Protein AF-A0A2R6C7D4-F1 (afdb_monomer_lite)

Radius of gyration: 16.83 Å; chains: 1; bounding box: 36×34×50 Å

pLDDT: mean 90.85, std 7.21, range [48.66, 97.69]

Structure (mmCIF, N/CA/C/O backbone):
data_AF-A0A2R6C7D4-F1
#
_entry.id   AF-A0A2R6C7D4-F1
#
loop_
_atom_site.group_PDB
_atom_site.id
_atom_site.type_symbol
_atom_site.label_atom_id
_atom_site.label_alt_id
_atom_site.label_comp_id
_atom_site.label_asym_id
_atom_site.label_entity_id
_atom_site.label_seq_id
_atom_site.pdbx_PDB_ins_code
_atom_site.Cartn_x
_atom_site.Cartn_y
_atom_site.Cartn_z
_atom_site.occupancy
_atom_site.B_iso_or_equiv
_atom_site.auth_seq_id
_atom_site.auth_comp_id
_atom_site.auth_asym_id
_atom_site.auth_atom_id
_atom_site.pdbx_PDB_model_num
ATOM 1 N N . MET A 1 1 ? -1.354 -3.104 -0.555 1.00 93.25 1 MET A N 1
ATOM 2 C CA . MET A 1 1 ? 0.006 -2.559 -0.392 1.00 93.25 1 MET A CA 1
ATOM 3 C C . MET A 1 1 ? 1.004 -3.642 -0.750 1.00 93.25 1 MET A C 1
ATOM 5 O O . MET A 1 1 ? 0.750 -4.811 -0.453 1.00 93.25 1 MET A O 1
ATOM 9 N N . PHE A 1 2 ? 2.091 -3.265 -1.409 1.00 94.62 2 PHE A N 1
ATOM 10 C CA . PHE A 1 2 ? 3.101 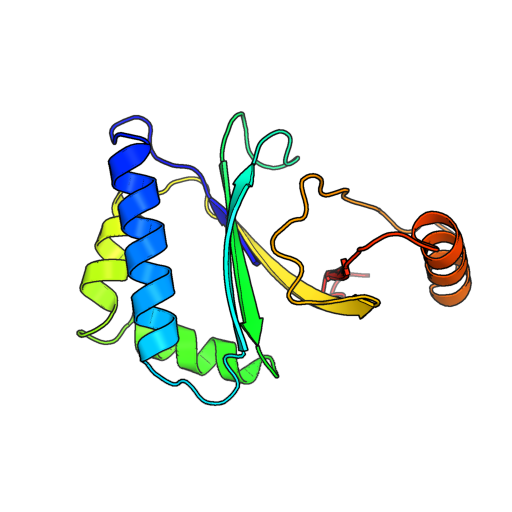-4.178 -1.913 1.00 94.62 2 PHE A CA 1
ATOM 11 C C . PHE A 1 2 ? 4.494 -3.633 -1.596 1.00 94.62 2 PHE A C 1
ATOM 13 O O . PHE A 1 2 ? 4.803 -2.493 -1.914 1.00 94.62 2 PHE A O 1
ATOM 20 N N . TRP A 1 3 ? 5.312 -4.442 -0.938 1.00 95.62 3 TRP A N 1
ATOM 21 C CA . TRP A 1 3 ? 6.702 -4.137 -0.645 1.00 95.62 3 TRP A CA 1
ATOM 22 C C . TRP A 1 3 ? 7.609 -4.790 -1.654 1.00 95.62 3 TRP A C 1
ATOM 24 O O . TRP A 1 3 ? 7.374 -5.936 -2.039 1.00 95.62 3 TRP A O 1
ATOM 34 N N . HIS A 1 4 ? 8.697 -4.117 -1.984 1.00 96.31 4 HIS A N 1
ATOM 35 C CA . HIS A 1 4 ? 9.718 -4.666 -2.858 1.00 96.31 4 HIS A CA 1
ATOM 36 C C . HIS A 1 4 ? 11.065 -3.991 -2.637 1.00 96.31 4 HIS A C 1
ATOM 38 O O . HIS A 1 4 ? 11.183 -3.005 -1.909 1.00 96.31 4 HIS A O 1
ATOM 44 N N . GLN A 1 5 ? 12.099 -4.566 -3.237 1.00 96.56 5 GLN A N 1
ATOM 45 C CA . GLN A 1 5 ? 13.432 -3.987 -3.267 1.00 96.56 5 GLN A CA 1
ATOM 46 C C . GLN A 1 5 ? 13.890 -3.859 -4.709 1.00 96.56 5 GLN A C 1
ATOM 48 O O . GLN A 1 5 ? 13.568 -4.697 -5.546 1.00 96.56 5 GLN A O 1
ATOM 53 N N . ARG A 1 6 ? 14.670 -2.820 -4.985 1.00 96.62 6 ARG A N 1
ATOM 54 C CA . ARG A 1 6 ? 15.412 -2.705 -6.236 1.00 96.62 6 ARG A CA 1
ATOM 55 C C . ARG A 1 6 ? 16.544 -3.737 -6.238 1.00 96.62 6 ARG A C 1
ATOM 57 O O . ARG A 1 6 ? 17.212 -3.909 -5.224 1.00 96.62 6 ARG A O 1
ATOM 64 N N . ASP A 1 7 ? 16.778 -4.380 -7.371 1.00 95.88 7 ASP A N 1
ATOM 65 C CA . ASP A 1 7 ? 17.994 -5.154 -7.614 1.00 95.88 7 ASP A CA 1
ATOM 66 C C . ASP A 1 7 ? 19.200 -4.208 -7.752 1.00 95.88 7 ASP A C 1
ATOM 68 O O . ASP A 1 7 ? 19.175 -3.244 -8.526 1.00 95.88 7 ASP A O 1
ATOM 72 N N . ASP A 1 8 ? 20.273 -4.491 -7.010 1.00 94.81 8 ASP A N 1
ATOM 73 C CA . ASP A 1 8 ? 21.478 -3.665 -6.974 1.00 94.81 8 ASP A CA 1
ATOM 74 C C . ASP A 1 8 ? 22.196 -3.516 -8.323 1.00 94.81 8 ASP A C 1
ATOM 76 O O . ASP A 1 8 ? 22.983 -2.582 -8.490 1.00 94.81 8 ASP A O 1
ATOM 80 N N . ALA A 1 9 ? 21.870 -4.352 -9.312 1.00 96.62 9 ALA A N 1
ATOM 81 C CA . ALA A 1 9 ? 22.342 -4.216 -10.687 1.00 96.62 9 ALA A CA 1
ATOM 82 C C . ALA A 1 9 ? 21.798 -2.976 -11.434 1.00 96.62 9 ALA A C 1
ATOM 84 O O . ALA A 1 9 ? 22.379 -2.574 -12.444 1.00 96.62 9 ALA A O 1
ATOM 85 N N . TYR A 1 10 ? 20.703 -2.362 -10.972 1.00 96.88 10 TYR A N 1
ATOM 86 C CA . TYR A 1 10 ? 20.063 -1.204 -11.620 1.00 96.88 10 TYR A CA 1
ATOM 87 C C . TYR A 1 10 ? 20.207 0.058 -10.774 1.00 96.88 10 TYR A C 1
ATOM 89 O O . TYR A 1 10 ? 20.276 -0.032 -9.561 1.00 96.88 10 TYR A O 1
ATOM 97 N N . SER A 1 11 ? 20.213 1.264 -11.346 1.00 97.00 11 SER A N 1
ATOM 98 C CA . SER A 1 11 ? 20.292 2.484 -10.524 1.00 97.00 11 SER A CA 1
ATOM 99 C C . SER A 1 11 ? 18.979 2.773 -9.780 1.00 97.00 11 SER A C 1
ATOM 101 O O . SER A 1 11 ? 17.894 2.442 -10.260 1.00 97.00 11 SER A O 1
ATOM 103 N N . ALA A 1 12 ? 19.065 3.433 -8.616 1.00 96.56 12 ALA A N 1
ATOM 104 C CA . ALA A 1 12 ? 17.883 3.903 -7.881 1.00 96.56 12 ALA A CA 1
ATOM 105 C C . ALA A 1 12 ? 17.008 4.819 -8.746 1.00 96.56 12 ALA A C 1
ATOM 107 O O . ALA A 1 12 ? 15.807 4.604 -8.838 1.00 96.56 12 ALA A O 1
ATOM 108 N N . GLN A 1 13 ? 17.634 5.756 -9.462 1.00 97.25 13 GLN A N 1
ATOM 109 C CA . GLN A 1 13 ? 16.942 6.673 -10.362 1.00 97.25 13 GLN A CA 1
ATOM 110 C C . GLN A 1 13 ? 16.117 5.937 -11.428 1.00 97.25 13 GLN A C 1
ATOM 112 O O . GLN A 1 13 ? 14.936 6.228 -11.588 1.00 97.25 13 GLN A O 1
ATOM 117 N N . LEU A 1 14 ? 16.708 4.959 -12.127 1.00 97.06 14 LEU A N 1
ATOM 118 C CA . LEU A 1 14 ? 16.003 4.209 -13.171 1.00 97.06 14 LEU A CA 1
ATOM 119 C C . LEU A 1 14 ? 14.801 3.446 -12.597 1.00 97.06 14 LEU A C 1
ATOM 121 O O . LEU A 1 14 ? 13.744 3.365 -13.223 1.00 97.06 14 LEU A O 1
ATOM 125 N N . TYR A 1 15 ? 14.966 2.890 -11.398 1.00 97.50 15 TYR A N 1
ATOM 126 C CA . TYR A 1 15 ? 13.904 2.170 -10.715 1.00 97.50 15 TYR A CA 1
ATOM 127 C C . TYR A 1 15 ? 12.751 3.093 -10.305 1.00 97.50 15 TYR A C 1
ATOM 129 O O . TYR A 1 15 ? 11.594 2.812 -10.611 1.00 97.50 15 TYR A O 1
ATOM 137 N N . GLU A 1 16 ? 13.073 4.218 -9.666 1.00 97.69 16 GLU A N 1
ATOM 138 C CA . GLU A 1 16 ? 12.114 5.217 -9.188 1.00 97.69 16 GLU A CA 1
ATOM 139 C C . GLU A 1 16 ? 11.347 5.876 -10.352 1.00 97.69 16 GLU A C 1
ATOM 141 O O . GLU A 1 16 ? 10.125 6.022 -10.282 1.00 97.69 16 GLU A O 1
ATOM 146 N N . GLU A 1 17 ? 12.016 6.186 -11.468 1.00 97.06 17 GLU A N 1
ATOM 147 C CA . GLU A 1 17 ? 11.372 6.668 -12.702 1.00 97.06 17 GLU A CA 1
ATOM 148 C C . GLU A 1 17 ? 10.413 5.621 -13.296 1.00 97.06 17 GLU A C 1
ATOM 150 O O . GLU A 1 17 ? 9.315 5.955 -13.762 1.00 97.06 17 GLU A O 1
ATOM 155 N N . GLY A 1 18 ? 10.800 4.343 -13.243 1.00 95.94 18 GLY A N 1
ATOM 156 C CA . GLY A 1 18 ? 9.960 3.217 -13.642 1.00 95.94 18 GLY A CA 1
ATOM 157 C C . GLY A 1 18 ? 8.697 3.096 -12.785 1.00 95.94 18 GLY A C 1
ATOM 158 O O . GLY A 1 18 ? 7.595 2.990 -13.331 1.00 95.94 18 GLY A O 1
ATOM 159 N N . LEU A 1 19 ? 8.832 3.181 -11.456 1.00 96.69 19 LEU A N 1
ATOM 160 C CA . LEU A 1 19 ? 7.699 3.185 -10.524 1.00 96.69 19 LEU A CA 1
ATOM 161 C C . LEU A 1 19 ? 6.765 4.368 -10.796 1.00 96.69 19 LEU A C 1
ATOM 163 O O . LEU A 1 19 ? 5.564 4.174 -10.985 1.00 96.69 19 LEU A O 1
ATOM 167 N N . ALA A 1 20 ? 7.305 5.585 -10.895 1.00 96.00 20 ALA A N 1
ATOM 168 C CA . ALA A 1 20 ? 6.513 6.780 -11.182 1.00 96.00 20 ALA A CA 1
ATOM 169 C C . ALA A 1 20 ? 5.734 6.646 -12.503 1.00 96.00 20 ALA A C 1
ATOM 171 O O . ALA A 1 20 ? 4.543 6.974 -12.571 1.00 96.00 20 ALA A O 1
ATOM 172 N N . SER A 1 21 ? 6.378 6.100 -13.538 1.00 95.00 21 SER A N 1
ATOM 173 C CA . SER A 1 21 ? 5.755 5.838 -14.839 1.00 95.00 21 SER A CA 1
ATOM 174 C C . SER A 1 21 ? 4.634 4.801 -14.745 1.00 95.00 21 SER A C 1
ATOM 176 O O . SER A 1 21 ? 3.555 5.007 -15.306 1.00 95.00 21 SER A O 1
ATOM 178 N N . PHE A 1 22 ? 4.853 3.707 -14.008 1.00 93.81 22 PHE A N 1
ATOM 179 C CA . PHE A 1 22 ? 3.841 2.675 -13.781 1.00 93.81 22 PHE A CA 1
ATOM 180 C C . PHE A 1 22 ? 2.617 3.232 -13.042 1.00 93.81 22 PHE A C 1
ATOM 182 O O . PHE A 1 22 ? 1.495 3.089 -13.528 1.00 93.81 22 PHE A O 1
ATOM 189 N N . HIS A 1 23 ? 2.823 3.934 -11.924 1.00 94.75 23 HIS A N 1
ATOM 190 C CA . HIS A 1 23 ? 1.749 4.543 -11.132 1.00 94.75 23 HIS A CA 1
ATOM 191 C C . HIS A 1 23 ? 0.950 5.581 -11.938 1.00 94.75 23 HIS A C 1
ATOM 193 O O . HIS A 1 23 ? -0.285 5.575 -11.919 1.00 94.75 23 HIS A O 1
ATOM 199 N N . THR A 1 24 ? 1.638 6.424 -12.715 1.00 94.75 24 THR A N 1
ATOM 200 C CA . THR A 1 24 ? 1.000 7.404 -13.611 1.00 94.75 24 THR A CA 1
ATOM 201 C C . THR A 1 24 ? 0.139 6.709 -14.663 1.00 94.75 24 THR A C 1
ATOM 203 O O . THR A 1 24 ? -1.012 7.092 -14.887 1.00 94.75 24 THR A O 1
ATOM 206 N N . ARG A 1 25 ? 0.667 5.654 -15.297 1.00 92.44 25 ARG A N 1
ATOM 207 C CA . ARG A 1 25 ? -0.064 4.920 -16.333 1.00 92.44 25 ARG A CA 1
ATOM 208 C C . ARG A 1 25 ? -1.264 4.168 -15.771 1.00 92.44 25 ARG A C 1
ATOM 210 O O . ARG A 1 25 ? -2.313 4.185 -16.408 1.00 92.44 25 ARG A O 1
ATOM 217 N N . LEU A 1 26 ? -1.119 3.536 -14.607 1.00 92.00 26 LEU A N 1
ATOM 218 C CA . LEU A 1 26 ? -2.206 2.830 -13.932 1.00 92.00 26 LEU A CA 1
ATOM 219 C C . LEU A 1 26 ? -3.362 3.787 -13.613 1.00 92.00 26 LEU A C 1
ATOM 221 O O . LEU A 1 26 ? -4.511 3.478 -13.915 1.00 92.00 26 LEU A O 1
ATOM 225 N N . SER A 1 27 ? -3.050 4.978 -13.094 1.00 93.06 27 SER A N 1
ATOM 226 C CA . SER A 1 27 ? -4.041 6.035 -12.850 1.00 93.06 27 SER A CA 1
ATOM 227 C C . SER A 1 27 ? -4.769 6.460 -14.131 1.00 93.06 27 SER A C 1
ATOM 229 O O . SER A 1 27 ? -5.995 6.570 -14.156 1.00 93.06 27 SER A O 1
ATOM 231 N N . ALA A 1 28 ? -4.034 6.607 -15.237 1.00 93.38 28 ALA A N 1
ATOM 232 C CA . ALA A 1 28 ? -4.592 7.016 -16.525 1.00 93.38 28 ALA A CA 1
ATOM 233 C C . ALA A 1 28 ? -5.534 5.984 -17.179 1.00 93.38 28 ALA A C 1
ATOM 235 O O . ALA A 1 28 ? -6.234 6.337 -18.128 1.00 93.38 28 ALA A O 1
ATOM 236 N N . LEU A 1 29 ? -5.577 4.731 -16.707 1.00 90.75 29 LEU A N 1
ATOM 237 C CA . LEU A 1 29 ? -6.510 3.727 -17.232 1.00 90.75 29 LEU A CA 1
ATOM 238 C C . LEU A 1 29 ? -7.972 3.987 -16.845 1.00 90.75 29 LEU A C 1
ATOM 240 O O . LEU A 1 29 ? -8.863 3.434 -17.484 1.00 90.75 29 LEU A O 1
ATOM 244 N N . GLY A 1 30 ? -8.233 4.795 -15.811 1.00 91.50 30 GLY A N 1
ATOM 245 C CA . GLY A 1 30 ? -9.603 5.114 -15.394 1.00 91.50 30 GLY A CA 1
ATOM 246 C C . GLY A 1 30 ? -10.391 3.908 -14.867 1.00 91.50 30 GLY A C 1
ATOM 247 O O . GLY A 1 30 ? -11.609 3.852 -15.036 1.00 91.50 30 GLY A O 1
ATOM 248 N N . ILE A 1 31 ? -9.704 2.945 -14.243 1.00 93.12 31 ILE A N 1
ATOM 249 C CA . ILE A 1 31 ? -10.307 1.740 -13.654 1.00 93.12 31 ILE A CA 1
ATOM 250 C C . ILE A 1 31 ? -11.359 2.149 -12.621 1.00 93.12 31 ILE A C 1
ATOM 252 O O . ILE A 1 31 ? -11.077 2.895 -11.676 1.00 93.12 31 ILE A O 1
ATOM 256 N N . LYS A 1 32 ? -12.588 1.649 -12.771 1.00 95.38 32 LYS A N 1
ATOM 257 C CA . LYS A 1 32 ? -13.686 2.028 -11.881 1.00 95.38 32 LYS A CA 1
ATOM 258 C C . LYS A 1 32 ? -13.406 1.531 -10.462 1.00 95.38 32 LYS A C 1
ATOM 260 O O . LYS A 1 32 ? -13.304 0.339 -10.208 1.00 95.38 32 LYS A O 1
ATOM 265 N N . GLY A 1 33 ? -13.350 2.461 -9.510 1.00 96.06 33 GLY A N 1
ATOM 266 C CA . GLY A 1 33 ? -13.078 2.140 -8.108 1.00 96.06 33 GLY A CA 1
ATOM 267 C C . GLY A 1 33 ? -11.592 2.048 -7.759 1.00 96.06 33 GLY A C 1
ATOM 268 O O . GLY A 1 33 ? -11.282 1.772 -6.602 1.00 96.06 33 GLY A O 1
ATOM 269 N N . PHE A 1 34 ? -10.680 2.320 -8.697 1.00 96.25 34 PHE A N 1
ATOM 270 C CA . PHE A 1 34 ? -9.298 2.661 -8.371 1.00 96.25 34 PHE A CA 1
ATOM 271 C C . PHE A 1 34 ? -9.244 4.126 -7.925 1.00 96.25 34 PHE A C 1
ATOM 273 O O . PHE A 1 34 ? -9.565 5.030 -8.692 1.00 96.25 34 PHE A O 1
ATOM 280 N N . LEU A 1 35 ? -8.900 4.354 -6.660 1.00 95.38 35 LEU A N 1
ATOM 281 C CA . LEU A 1 35 ? -8.980 5.671 -6.020 1.00 95.38 35 LEU A CA 1
ATOM 282 C C . LEU A 1 35 ? -7.655 6.434 -6.083 1.00 95.38 35 LEU A C 1
ATOM 284 O O . LEU A 1 35 ? -7.626 7.641 -5.867 1.00 95.38 35 LEU A O 1
ATOM 288 N N . GLY A 1 36 ? -6.560 5.734 -6.368 1.00 94.69 36 GLY A N 1
ATOM 289 C CA . GLY A 1 36 ? -5.236 6.320 -6.486 1.00 94.69 36 GLY A CA 1
ATOM 290 C C . GLY A 1 36 ? -4.145 5.347 -6.075 1.00 94.69 36 GLY A C 1
ATOM 291 O O . GLY A 1 36 ? -4.398 4.235 -5.604 1.00 94.69 36 GLY A O 1
ATOM 292 N N . SER A 1 37 ? -2.906 5.781 -6.255 1.00 95.62 37 SER A N 1
ATOM 293 C CA . SER A 1 37 ? -1.743 5.030 -5.806 1.00 95.62 37 SER A CA 1
ATOM 294 C C . SER A 1 37 ? -0.573 5.953 -5.528 1.00 95.62 37 SER A C 1
ATOM 296 O O . SER A 1 37 ? -0.500 7.051 -6.077 1.00 95.62 37 SER A O 1
ATOM 298 N N . PHE A 1 38 ? 0.332 5.491 -4.682 1.00 94.44 38 PHE A N 1
ATOM 299 C CA . PHE A 1 38 ? 1.551 6.197 -4.318 1.00 94.44 38 PHE A CA 1
ATOM 300 C C . PHE A 1 38 ? 2.633 5.180 -3.972 1.00 94.44 38 PHE A C 1
ATOM 302 O O . PHE A 1 38 ? 2.329 4.036 -3.634 1.00 94.44 38 PHE A O 1
ATOM 309 N N . THR A 1 39 ? 3.886 5.601 -4.091 1.00 94.94 39 THR A N 1
ATOM 310 C CA . THR A 1 39 ? 5.056 4.788 -3.766 1.00 94.94 39 THR A CA 1
ATOM 311 C C . THR A 1 39 ? 5.938 5.560 -2.797 1.00 94.94 39 THR A C 1
ATOM 313 O O . THR A 1 39 ? 6.116 6.772 -2.943 1.00 94.94 39 THR A O 1
ATOM 316 N N . PHE A 1 40 ? 6.456 4.870 -1.787 1.00 94.19 40 PHE A N 1
ATOM 317 C CA . PHE A 1 40 ? 7.399 5.425 -0.826 1.00 94.19 40 PHE A CA 1
ATOM 318 C C . PHE A 1 40 ? 8.696 4.651 -0.850 1.00 94.19 40 PHE A C 1
ATOM 320 O O . PHE A 1 40 ? 8.700 3.425 -0.888 1.00 94.19 40 PHE A O 1
ATOM 327 N N . LYS A 1 41 ? 9.795 5.380 -0.716 1.00 94.88 41 LYS A N 1
ATOM 328 C CA . LYS A 1 41 ? 11.084 4.819 -0.350 1.00 94.88 41 LYS A CA 1
ATOM 329 C C . LYS A 1 41 ? 11.132 4.632 1.164 1.00 94.88 41 LYS A C 1
ATOM 331 O O . LYS A 1 41 ? 10.872 5.579 1.904 1.00 94.88 41 LYS A O 1
ATOM 336 N N . VAL A 1 42 ? 11.454 3.428 1.623 1.00 93.69 42 VAL A N 1
ATOM 337 C CA . VAL A 1 42 ? 11.367 3.055 3.041 1.00 93.69 42 VAL A CA 1
ATOM 338 C C . VAL A 1 42 ? 12.612 2.318 3.524 1.00 93.69 42 VAL A C 1
ATOM 340 O O . VAL A 1 42 ? 13.338 1.683 2.760 1.00 93.69 42 VAL A O 1
ATOM 343 N N . SER A 1 43 ? 12.841 2.376 4.832 1.00 91.81 43 SER A N 1
ATOM 344 C CA . SER A 1 43 ? 13.841 1.577 5.539 1.00 91.81 43 SER A CA 1
ATOM 345 C C . SER A 1 43 ? 13.261 1.072 6.863 1.00 91.81 43 SER A C 1
ATOM 347 O O . SER A 1 43 ? 12.251 1.584 7.346 1.00 91.81 43 SER A O 1
ATOM 349 N N . GLY A 1 44 ? 13.858 0.024 7.439 1.00 88.00 44 GLY A N 1
ATOM 350 C CA . GLY A 1 44 ? 13.422 -0.514 8.737 1.00 88.00 44 GLY A CA 1
ATOM 351 C C . GLY A 1 44 ? 12.133 -1.345 8.700 1.00 88.00 44 GLY A C 1
ATOM 352 O O . GLY A 1 44 ? 11.555 -1.632 9.747 1.00 88.00 44 GLY A O 1
ATOM 353 N N . VAL A 1 45 ? 11.681 -1.763 7.515 1.00 88.88 45 VAL A N 1
ATOM 354 C CA . VAL A 1 45 ? 10.540 -2.674 7.373 1.00 88.88 45 VAL A CA 1
ATOM 355 C C . VAL A 1 45 ? 10.955 -4.092 7.814 1.00 88.88 45 VAL A C 1
ATOM 357 O O . VAL A 1 45 ? 11.920 -4.621 7.265 1.00 88.88 45 VAL A O 1
ATOM 360 N N . PRO A 1 46 ? 10.239 -4.771 8.738 1.00 86.62 46 PRO A N 1
ATOM 361 C CA . PRO A 1 46 ? 10.728 -6.003 9.383 1.00 86.62 46 PRO A CA 1
ATOM 362 C C . PRO A 1 46 ? 11.060 -7.192 8.463 1.00 86.62 46 PRO A C 1
ATOM 364 O O . PRO A 1 46 ? 11.784 -8.097 8.867 1.00 86.62 46 PRO A O 1
ATOM 367 N N . TRP A 1 47 ? 10.511 -7.232 7.247 1.00 87.00 47 TRP A N 1
ATOM 368 C CA . TRP A 1 47 ? 10.703 -8.313 6.266 1.00 87.00 47 TRP A CA 1
ATOM 369 C C . TRP A 1 47 ? 11.514 -7.887 5.032 1.00 87.00 47 TRP A C 1
ATOM 371 O O . TRP A 1 47 ? 11.538 -8.625 4.041 1.00 87.00 47 TRP A O 1
ATOM 381 N N . ILE A 1 48 ? 12.139 -6.707 5.059 1.00 89.19 48 ILE A N 1
ATOM 382 C CA . ILE A 1 48 ? 13.078 -6.215 4.042 1.00 89.19 48 ILE A CA 1
ATOM 383 C C . ILE A 1 48 ? 14.416 -5.920 4.723 1.00 89.19 48 ILE A C 1
ATOM 385 O O . ILE A 1 48 ? 14.468 -5.280 5.769 1.00 89.19 48 ILE A O 1
ATOM 389 N N . THR A 1 49 ? 15.515 -6.363 4.118 1.00 88.81 49 THR A N 1
ATOM 390 C CA . THR A 1 49 ? 16.859 -6.007 4.583 1.00 88.81 49 THR A CA 1
ATOM 391 C C . THR A 1 49 ? 17.331 -4.743 3.876 1.00 88.81 49 THR A C 1
ATOM 393 O O . THR A 1 49 ? 17.470 -4.744 2.658 1.00 88.81 49 THR A O 1
ATOM 396 N N . GLY A 1 50 ? 17.627 -3.689 4.637 1.00 90.19 50 GLY A N 1
ATOM 397 C CA . GLY A 1 50 ? 18.117 -2.423 4.093 1.00 90.19 50 GLY A CA 1
ATOM 398 C C . GLY A 1 50 ? 16.996 -1.534 3.557 1.00 90.19 50 GLY A C 1
ATOM 399 O O . GLY A 1 50 ? 15.960 -1.366 4.202 1.00 90.19 50 GLY A O 1
ATOM 400 N N . GLU A 1 51 ? 17.244 -0.927 2.401 1.00 93.69 51 GLU A N 1
ATOM 401 C CA . GLU A 1 51 ? 16.305 -0.046 1.713 1.00 93.69 51 GLU A CA 1
ATOM 402 C C . GLU A 1 51 ? 15.314 -0.853 0.864 1.00 93.69 51 GLU A C 1
ATOM 404 O O . GLU A 1 51 ? 15.653 -1.881 0.267 1.00 93.69 51 GLU A O 1
ATOM 409 N N . GLY A 1 52 ? 14.078 -0.371 0.802 1.00 95.81 52 GLY A N 1
ATOM 410 C CA . GLY A 1 52 ? 13.044 -0.910 -0.064 1.00 95.81 52 GLY A CA 1
ATOM 411 C C . GLY A 1 52 ? 12.021 0.151 -0.431 1.00 95.81 52 GLY A C 1
ATOM 412 O O . GLY A 1 52 ? 12.207 1.342 -0.178 1.00 95.81 52 GLY A O 1
ATOM 413 N N . TYR A 1 53 ? 10.928 -0.308 -1.019 1.00 96.31 53 TYR A N 1
ATOM 414 C CA . TYR A 1 53 ? 9.832 0.536 -1.456 1.00 96.31 53 TYR A CA 1
ATOM 415 C C . TYR A 1 53 ? 8.493 -0.048 -1.017 1.00 96.31 53 TYR A C 1
ATOM 417 O O . TYR A 1 53 ? 8.348 -1.264 -0.851 1.00 96.31 53 TYR A O 1
ATOM 425 N N . GLU A 1 54 ? 7.523 0.839 -0.834 1.00 94.75 54 GLU A N 1
ATOM 426 C CA . GLU A 1 54 ? 6.144 0.540 -0.473 1.00 94.75 54 GLU A CA 1
ATOM 427 C C . GLU A 1 54 ? 5.188 1.143 -1.489 1.00 94.75 54 GLU A C 1
ATOM 429 O O . GLU A 1 54 ? 4.975 2.355 -1.502 1.00 94.75 54 GLU A O 1
ATOM 434 N N . ASP A 1 55 ? 4.553 0.285 -2.281 1.00 95.31 55 ASP A N 1
ATOM 435 C CA . ASP A 1 55 ? 3.517 0.691 -3.217 1.00 95.31 55 ASP A CA 1
ATOM 436 C C . ASP A 1 55 ? 2.139 0.514 -2.583 1.00 95.31 55 ASP A C 1
ATOM 438 O O . ASP A 1 55 ? 1.719 -0.568 -2.142 1.00 95.31 55 ASP A O 1
ATOM 442 N N . TRP A 1 56 ? 1.396 1.606 -2.566 1.00 95.31 56 TRP A N 1
ATOM 443 C CA . TRP A 1 56 ? 0.037 1.676 -2.076 1.00 95.31 56 TRP A CA 1
ATOM 444 C C . TRP A 1 56 ? -0.917 1.842 -3.248 1.00 95.31 56 TRP A C 1
ATOM 446 O O . TRP A 1 56 ? -0.730 2.695 -4.111 1.00 95.31 56 TRP A O 1
ATOM 456 N N . TYR A 1 57 ? -1.975 1.035 -3.240 1.00 95.44 57 TYR A N 1
ATOM 457 C CA . TYR A 1 57 ? -3.054 1.073 -4.219 1.00 95.44 57 TYR A CA 1
ATOM 458 C C . TYR A 1 57 ? -4.359 1.190 -3.442 1.00 95.44 57 TYR A C 1
ATOM 460 O O . TYR A 1 57 ? -4.735 0.268 -2.712 1.00 95.44 57 TYR A O 1
ATOM 468 N N . LEU A 1 58 ? -5.012 2.342 -3.555 1.00 96.25 58 LEU A N 1
ATOM 469 C CA . LEU A 1 58 ? -6.284 2.612 -2.907 1.00 96.25 58 LEU A CA 1
ATOM 470 C C . LEU A 1 58 ? -7.410 2.138 -3.818 1.00 96.25 58 LEU A C 1
ATOM 472 O O . LEU A 1 58 ? -7.517 2.565 -4.968 1.00 96.25 58 LEU A O 1
ATOM 476 N N . VAL A 1 59 ? -8.262 1.258 -3.301 1.00 96.31 59 VAL A N 1
ATOM 477 C CA . VAL A 1 59 ? -9.371 0.677 -4.059 1.00 96.31 59 VAL A CA 1
ATOM 478 C C . VAL A 1 59 ? -10.664 0.720 -3.257 1.00 96.31 59 VAL A C 1
ATOM 480 O O . VAL A 1 59 ? -10.657 0.549 -2.040 1.00 96.31 59 VAL A O 1
ATOM 483 N N . ALA A 1 60 ? -11.783 0.916 -3.950 1.00 95.69 60 ALA A N 1
ATOM 484 C CA . ALA A 1 60 ? -13.118 0.942 -3.355 1.00 95.69 60 ALA A CA 1
ATOM 485 C C . ALA A 1 60 ? -13.598 -0.445 -2.882 1.00 95.69 60 ALA A C 1
ATOM 487 O O . ALA A 1 60 ? -14.536 -0.543 -2.095 1.00 95.69 60 ALA A O 1
ATOM 488 N N . GLY A 1 61 ? -12.966 -1.524 -3.353 1.00 93.81 61 GLY A N 1
ATOM 489 C CA . GLY A 1 61 ? -13.281 -2.891 -2.953 1.00 93.81 61 GLY A CA 1
ATOM 490 C C . GLY A 1 61 ? -12.318 -3.910 -3.554 1.00 93.81 61 GLY A C 1
ATOM 491 O O . GLY A 1 61 ? -11.600 -3.616 -4.508 1.00 93.81 61 GLY A O 1
ATOM 492 N N . LEU A 1 62 ? -12.318 -5.129 -3.007 1.00 91.75 62 LEU A N 1
ATOM 493 C CA . LEU A 1 62 ? -11.375 -6.180 -3.414 1.00 91.75 62 LEU A CA 1
ATOM 494 C C . LEU A 1 62 ? -11.547 -6.622 -4.873 1.00 91.75 62 LEU A C 1
ATOM 496 O O . LEU A 1 62 ? -10.561 -6.994 -5.496 1.00 91.75 62 LEU A O 1
ATOM 500 N N . GLY A 1 63 ? -12.755 -6.520 -5.439 1.00 94.19 63 GLY A N 1
ATOM 501 C CA . GLY A 1 63 ? -12.999 -6.836 -6.853 1.00 94.19 63 GLY A CA 1
ATOM 502 C C . GLY A 1 63 ? -12.214 -5.947 -7.827 1.00 94.19 63 GLY A C 1
ATOM 503 O O . GLY A 1 63 ? -11.848 -6.393 -8.905 1.00 94.19 63 GLY A O 1
ATOM 504 N N . VAL A 1 64 ? -11.855 -4.723 -7.424 1.00 95.62 64 VAL A N 1
ATOM 505 C CA . VAL A 1 64 ? -11.013 -3.832 -8.243 1.00 95.62 64 VAL A CA 1
ATOM 506 C C . VAL A 1 64 ? -9.599 -4.407 -8.407 1.00 95.62 64 VAL A C 1
ATOM 508 O O . VAL A 1 64 ? -8.957 -4.193 -9.430 1.00 95.62 64 VAL A O 1
ATOM 511 N N . LEU A 1 65 ? -9.104 -5.173 -7.426 1.00 92.25 65 LEU A N 1
ATOM 512 C CA . LEU A 1 65 ? -7.786 -5.809 -7.518 1.00 92.25 65 LEU A CA 1
ATOM 513 C C . LEU A 1 65 ? -7.749 -6.880 -8.613 1.00 92.25 65 LEU A C 1
ATOM 515 O O . LEU A 1 65 ? -6.724 -7.040 -9.269 1.00 92.25 65 LEU A O 1
ATOM 519 N N . GLU A 1 66 ? -8.855 -7.594 -8.832 1.00 91.69 66 GLU A N 1
ATOM 520 C CA . GLU A 1 66 ? -8.973 -8.564 -9.924 1.00 91.69 66 GLU A CA 1
ATOM 521 C C . GLU A 1 66 ? -8.888 -7.871 -11.289 1.00 91.69 66 GLU A C 1
ATOM 523 O O . GLU A 1 66 ? -8.133 -8.307 -12.159 1.00 91.69 66 GLU A O 1
ATOM 528 N N . GLU A 1 67 ? -9.579 -6.740 -11.444 1.00 92.12 67 GLU A N 1
ATOM 529 C CA . GLU A 1 67 ? -9.520 -5.924 -12.659 1.00 92.12 67 GLU A CA 1
ATOM 530 C C . GLU A 1 67 ? -8.099 -5.398 -12.918 1.00 92.12 67 GLU A C 1
ATOM 532 O O . GLU A 1 67 ? -7.573 -5.550 -14.022 1.00 92.12 67 GLU A O 1
ATOM 537 N N . ILE A 1 68 ? -7.430 -4.867 -11.886 1.00 90.81 68 ILE A N 1
ATOM 538 C CA . ILE A 1 68 ? -6.029 -4.425 -11.974 1.00 90.81 68 ILE A CA 1
ATOM 539 C C . ILE A 1 68 ? -5.116 -5.585 -12.401 1.00 90.81 68 ILE A C 1
ATOM 541 O O . ILE A 1 68 ? -4.317 -5.425 -13.324 1.00 90.81 68 ILE A O 1
ATOM 545 N N . ASN A 1 69 ? -5.250 -6.764 -11.786 1.00 89.50 69 ASN A N 1
ATOM 546 C CA . ASN A 1 69 ? -4.440 -7.940 -12.126 1.00 89.50 69 ASN A CA 1
ATOM 547 C C . ASN A 1 69 ? -4.646 -8.389 -13.581 1.00 89.50 69 ASN A C 1
ATOM 549 O O . ASN A 1 69 ? -3.683 -8.728 -14.277 1.00 89.50 69 ASN A O 1
ATOM 553 N N . SER A 1 70 ? -5.892 -8.358 -14.064 1.00 88.38 70 SER A N 1
ATOM 554 C CA . SER A 1 70 ? -6.206 -8.669 -15.460 1.00 88.38 70 SER A CA 1
ATOM 555 C C . SER A 1 70 ? -5.561 -7.663 -16.418 1.00 88.38 70 SER A C 1
ATOM 557 O O . SER A 1 70 ? -4.994 -8.057 -17.435 1.00 88.38 70 SER A O 1
ATOM 559 N N . LEU A 1 71 ? -5.600 -6.368 -16.092 1.00 85.38 71 LEU A N 1
ATOM 560 C CA . LEU A 1 71 ? -5.040 -5.300 -16.927 1.00 85.38 71 LEU A CA 1
ATOM 561 C C . LEU A 1 71 ? -3.512 -5.297 -16.954 1.00 85.38 71 LEU A C 1
ATOM 563 O O . LEU A 1 71 ? -2.920 -5.001 -17.987 1.00 85.38 71 LEU A O 1
ATOM 567 N N . ILE A 1 72 ? -2.858 -5.672 -15.855 1.00 81.31 72 ILE A N 1
ATOM 568 C CA . ILE A 1 72 ? -1.398 -5.840 -15.828 1.00 81.31 72 ILE A CA 1
ATOM 569 C C . ILE A 1 72 ? -0.947 -6.933 -16.810 1.00 81.31 72 ILE A C 1
ATOM 571 O O . ILE A 1 72 ? 0.140 -6.849 -17.380 1.00 81.31 72 ILE A O 1
ATOM 575 N N . SER A 1 73 ? -1.804 -7.924 -17.065 1.00 79.56 73 SER A N 1
ATOM 576 C CA . SER A 1 73 ? -1.553 -8.979 -18.051 1.00 79.56 73 SER A CA 1
ATOM 577 C C . SER A 1 73 ? -1.818 -8.534 -19.501 1.00 79.56 73 SER A C 1
ATOM 579 O O . SER A 1 73 ? -1.387 -9.214 -20.439 1.00 79.56 73 SER A O 1
ATOM 581 N N . ASP A 1 74 ? -2.489 -7.395 -19.708 1.00 81.69 74 ASP A N 1
ATOM 582 C CA . ASP A 1 74 ? -2.768 -6.817 -21.024 1.00 81.69 74 ASP A CA 1
ATOM 583 C C . ASP A 1 74 ? -1.507 -6.199 -21.653 1.00 81.69 74 ASP A C 1
ATOM 585 O O . ASP A 1 74 ? -0.663 -5.608 -20.975 1.00 81.69 74 ASP A O 1
ATOM 589 N N . ARG A 1 75 ? -1.388 -6.287 -22.985 1.00 75.12 75 ARG A N 1
ATOM 590 C CA . ARG A 1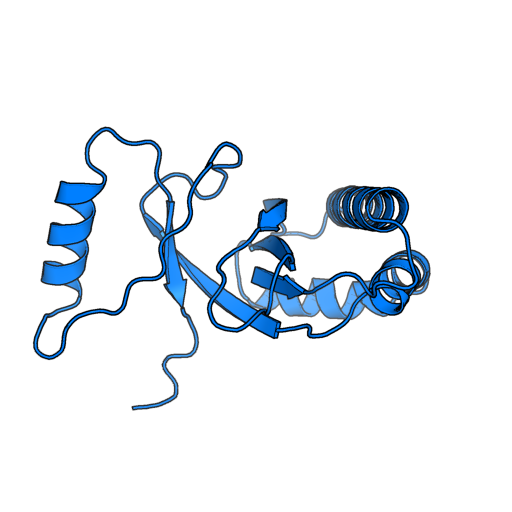 75 ? -0.244 -5.773 -23.759 1.00 75.12 75 ARG A CA 1
ATOM 591 C C . ARG A 1 75 ? 0.090 -4.304 -23.471 1.00 75.12 75 ARG A C 1
ATOM 593 O O . ARG A 1 75 ? 1.257 -3.938 -23.591 1.00 75.12 75 ARG A O 1
ATOM 600 N N . ILE A 1 76 ? -0.893 -3.478 -23.112 1.00 71.62 76 ILE A N 1
ATOM 601 C CA . ILE A 1 76 ? -0.715 -2.035 -22.904 1.00 71.62 76 ILE A CA 1
ATOM 602 C C . ILE A 1 76 ? 0.087 -1.727 -21.632 1.00 71.62 76 ILE A C 1
ATOM 604 O O . ILE A 1 76 ? 0.937 -0.837 -21.653 1.00 71.62 76 ILE A O 1
ATOM 608 N N . ILE A 1 77 ? -0.175 -2.429 -20.526 1.00 82.06 77 ILE A N 1
ATOM 609 C CA . ILE A 1 77 ? 0.504 -2.186 -19.239 1.00 82.06 77 ILE A CA 1
ATOM 610 C C . ILE A 1 77 ? 1.654 -3.156 -19.017 1.00 82.06 77 ILE A C 1
ATOM 612 O O . ILE A 1 77 ? 2.655 -2.778 -18.406 1.00 82.06 77 ILE A O 1
ATOM 616 N N . ARG A 1 78 ? 1.557 -4.368 -19.566 1.00 84.31 78 ARG A N 1
ATOM 617 C CA . ARG A 1 78 ? 2.531 -5.432 -19.346 1.00 84.31 78 ARG A CA 1
ATOM 618 C C . ARG A 1 78 ? 3.968 -5.010 -19.629 1.00 84.31 78 ARG A C 1
ATOM 620 O O . ARG A 1 78 ? 4.850 -5.339 -18.854 1.00 84.31 78 ARG A O 1
ATOM 627 N N . GLY A 1 79 ? 4.226 -4.248 -20.694 1.00 85.56 79 GLY A N 1
ATOM 628 C CA . GLY A 1 79 ? 5.586 -3.790 -21.009 1.00 85.56 79 GLY A CA 1
ATOM 629 C C . GLY A 1 79 ? 6.205 -2.923 -19.905 1.00 85.56 79 GLY A C 1
ATOM 630 O O . GLY A 1 79 ? 7.366 -3.122 -19.544 1.00 85.56 79 GLY A O 1
ATOM 631 N N . LEU A 1 80 ? 5.414 -2.002 -19.346 1.00 86.38 80 LEU A N 1
ATOM 632 C CA . LEU A 1 80 ? 5.829 -1.128 -18.248 1.00 86.38 80 LEU A CA 1
ATOM 633 C C . LEU A 1 80 ? 5.956 -1.916 -16.947 1.00 86.38 80 LEU A C 1
ATOM 635 O O . LEU A 1 80 ? 7.006 -1.857 -16.313 1.00 86.38 80 LEU A O 1
ATOM 639 N N . HIS A 1 81 ? 4.937 -2.704 -16.601 1.00 89.06 81 HIS A N 1
ATOM 640 C CA . HIS A 1 81 ? 4.977 -3.581 -15.435 1.00 89.06 81 HIS A CA 1
ATOM 641 C C . HIS A 1 81 ? 6.212 -4.492 -15.466 1.00 89.06 81 HIS A C 1
ATOM 643 O O . HIS A 1 81 ? 7.004 -4.494 -14.529 1.00 89.06 81 HIS A O 1
ATOM 649 N N . ASP A 1 82 ? 6.439 -5.195 -16.577 1.00 90.62 82 ASP A N 1
ATOM 650 C CA . ASP A 1 82 ? 7.546 -6.136 -16.715 1.00 90.62 82 ASP A CA 1
ATOM 651 C C . ASP A 1 82 ? 8.906 -5.418 -16.704 1.00 90.62 82 ASP A C 1
ATOM 653 O O . ASP A 1 82 ? 9.896 -6.003 -16.270 1.00 90.62 82 ASP A O 1
ATOM 657 N N . SER A 1 83 ? 8.988 -4.162 -17.165 1.00 90.12 83 SER A N 1
ATOM 658 C CA . SER A 1 83 ? 10.228 -3.377 -17.069 1.00 90.12 83 SER A CA 1
ATOM 659 C C . SER A 1 83 ? 10.630 -3.088 -15.628 1.00 90.12 83 SER A C 1
ATOM 661 O O . SER A 1 83 ? 11.795 -3.281 -15.293 1.00 90.12 83 SER A O 1
ATOM 663 N N . VAL A 1 84 ? 9.675 -2.718 -14.772 1.00 92.94 84 VAL A N 1
ATOM 664 C CA . VAL A 1 84 ? 9.931 -2.461 -13.349 1.00 92.94 84 VAL A CA 1
ATOM 665 C C . VAL A 1 84 ? 10.131 -3.773 -12.597 1.00 92.94 84 VAL A C 1
ATOM 667 O O . VAL A 1 84 ? 11.082 -3.902 -11.833 1.00 92.94 84 VAL A O 1
ATOM 670 N N . ALA A 1 85 ? 9.301 -4.781 -12.874 1.00 92.88 85 ALA A N 1
ATOM 671 C CA . ALA A 1 85 ? 9.382 -6.090 -12.232 1.00 92.88 85 ALA A CA 1
ATOM 672 C C . ALA A 1 85 ? 10.741 -6.774 -12.459 1.00 92.88 85 ALA A C 1
ATOM 674 O O . ALA A 1 85 ? 11.256 -7.414 -11.550 1.00 92.88 85 ALA A O 1
ATOM 675 N N . ARG A 1 86 ? 11.367 -6.600 -13.634 1.00 95.06 86 ARG A N 1
ATOM 676 C CA . ARG A 1 86 ? 12.725 -7.113 -13.915 1.00 95.06 86 ARG A CA 1
ATOM 677 C C . ARG A 1 86 ? 13.829 -6.461 -13.081 1.00 95.06 86 ARG A C 1
ATOM 679 O O . ARG A 1 86 ? 14.901 -7.041 -12.961 1.00 95.06 86 ARG A O 1
ATOM 686 N N . MET A 1 87 ? 13.582 -5.266 -12.555 1.00 96.56 87 MET A N 1
ATOM 687 C CA . MET A 1 87 ? 14.506 -4.535 -11.686 1.00 96.56 87 MET A CA 1
ATOM 688 C C . MET A 1 87 ? 14.174 -4.730 -10.202 1.00 96.56 87 MET A C 1
ATOM 690 O O . MET A 1 87 ? 14.796 -4.099 -9.351 1.00 96.56 87 MET A O 1
ATOM 694 N N . SER A 1 88 ? 13.170 -5.555 -9.892 1.00 95.50 88 SER A N 1
ATOM 695 C CA . SER A 1 88 ? 12.617 -5.735 -8.556 1.00 95.50 88 SER A CA 1
ATOM 696 C C . SER A 1 88 ? 12.920 -7.126 -8.008 1.00 95.50 88 SER A C 1
ATOM 698 O O . SER A 1 88 ? 12.853 -8.127 -8.720 1.00 95.50 88 SER A O 1
ATOM 700 N N . VAL A 1 89 ? 13.200 -7.201 -6.711 1.00 94.25 89 VAL A N 1
ATOM 701 C CA . VAL A 1 89 ? 13.422 -8.436 -5.957 1.00 94.25 89 VAL A CA 1
ATOM 702 C C . VAL A 1 89 ? 12.665 -8.396 -4.627 1.00 94.25 89 VAL A C 1
ATOM 704 O O . VAL A 1 89 ? 12.207 -7.350 -4.164 1.00 94.25 89 VAL A O 1
ATOM 707 N N . ASN A 1 90 ? 12.527 -9.560 -3.984 1.00 91.44 90 ASN A N 1
ATOM 708 C CA . ASN A 1 90 ? 11.982 -9.703 -2.625 1.00 91.44 90 ASN A CA 1
ATOM 709 C C . ASN A 1 90 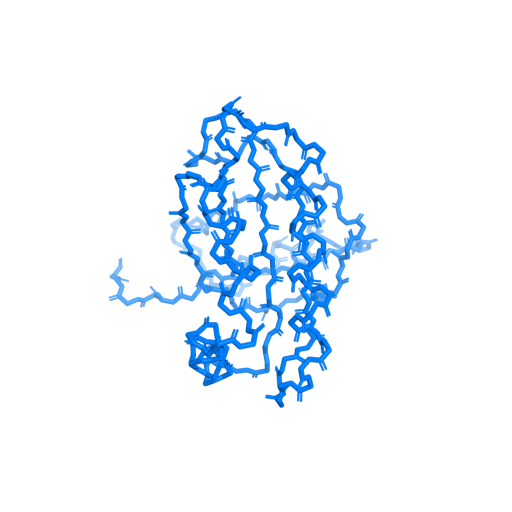? 10.555 -9.150 -2.409 1.00 91.44 90 ASN A C 1
ATOM 711 O O . ASN A 1 90 ? 10.216 -8.741 -1.292 1.00 91.44 90 ASN A O 1
ATOM 715 N N . GLY A 1 91 ? 9.714 -9.197 -3.448 1.00 92.44 91 GLY A N 1
ATOM 716 C CA . GLY A 1 91 ? 8.330 -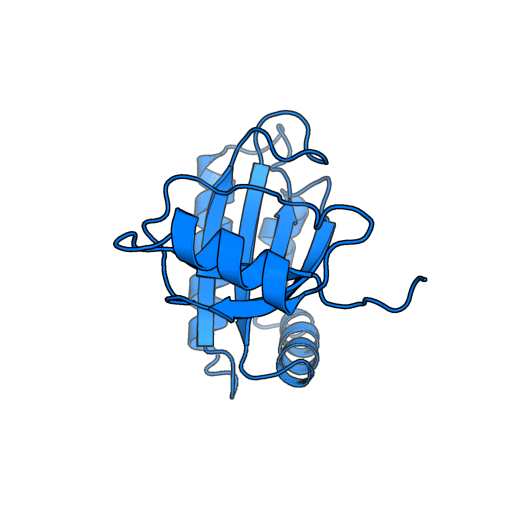8.719 -3.428 1.00 92.44 91 GLY A CA 1
ATOM 717 C C . GLY A 1 91 ? 7.432 -9.425 -2.402 1.00 92.44 91 GLY A C 1
ATOM 718 O O . GLY A 1 91 ? 7.429 -10.654 -2.307 1.00 92.44 91 GLY A O 1
ATOM 719 N N . LYS A 1 92 ? 6.648 -8.659 -1.633 1.00 92.88 92 LYS A N 1
ATOM 720 C CA . LYS A 1 92 ? 5.665 -9.159 -0.652 1.00 92.88 92 LYS A CA 1
ATOM 721 C C . LYS A 1 92 ? 4.410 -8.293 -0.685 1.00 92.88 92 LYS A C 1
ATOM 723 O O . LYS A 1 92 ? 4.506 -7.081 -0.791 1.00 92.88 92 LYS A O 1
ATOM 728 N N . GLY A 1 93 ? 3.228 -8.888 -0.542 1.00 91.50 93 GLY A N 1
ATOM 729 C CA . GLY A 1 93 ? 1.955 -8.162 -0.602 1.00 91.50 93 GLY A CA 1
ATOM 730 C C . GLY A 1 93 ? 1.090 -8.354 0.636 1.00 91.50 93 GLY A C 1
ATOM 731 O O . GLY A 1 93 ? 1.106 -9.411 1.266 1.00 91.50 93 GLY A O 1
ATOM 732 N N . THR A 1 94 ? 0.294 -7.339 0.965 1.00 91.88 94 THR A N 1
ATOM 733 C CA . THR A 1 94 ? -0.791 -7.456 1.942 1.00 91.88 94 THR A CA 1
ATOM 734 C C . THR A 1 94 ? -2.000 -6.620 1.535 1.00 91.88 94 THR A C 1
ATOM 736 O O . THR A 1 94 ? -1.887 -5.581 0.872 1.00 91.88 94 THR A O 1
ATOM 739 N N . ILE A 1 95 ? -3.171 -7.054 1.989 1.00 93.69 95 ILE A N 1
ATOM 740 C CA . ILE A 1 95 ? -4.417 -6.301 1.882 1.00 93.69 95 ILE A CA 1
ATOM 741 C C . ILE A 1 95 ? -4.654 -5.634 3.231 1.00 93.69 95 ILE A C 1
ATOM 743 O O . ILE A 1 95 ? -4.571 -6.285 4.274 1.00 93.69 95 ILE A O 1
ATOM 747 N N . LEU A 1 96 ? -4.945 -4.338 3.213 1.00 93.88 96 LEU A N 1
ATOM 748 C CA . LEU A 1 96 ? -5.272 -3.567 4.404 1.00 93.88 96 LEU A CA 1
ATOM 749 C C . LEU A 1 96 ? -6.677 -2.978 4.261 1.00 93.88 96 LEU A C 1
ATOM 751 O O . LEU A 1 96 ? -7.059 -2.542 3.180 1.00 93.88 96 LEU A O 1
ATOM 755 N N . ALA A 1 97 ? -7.431 -2.945 5.354 1.00 93.62 97 ALA A N 1
ATOM 756 C CA . ALA A 1 97 ? -8.637 -2.143 5.474 1.00 93.62 97 ALA A CA 1
ATOM 757 C C . ALA A 1 97 ? -8.290 -0.811 6.120 1.00 93.62 97 ALA A C 1
ATOM 759 O O . ALA A 1 97 ? -7.616 -0.787 7.153 1.00 93.62 97 ALA A O 1
ATOM 760 N N . HIS A 1 98 ? -8.792 0.269 5.532 1.00 94.38 98 HIS A N 1
ATOM 761 C CA . HIS A 1 98 ? -8.774 1.577 6.164 1.00 94.38 98 HIS A CA 1
ATOM 762 C C . HIS A 1 98 ? -9.700 1.557 7.381 1.00 94.38 98 HIS A C 1
ATOM 764 O O . HIS A 1 98 ? -10.840 1.101 7.284 1.00 94.38 98 HIS A O 1
ATOM 770 N N . ILE A 1 99 ? -9.199 2.018 8.522 1.00 93.56 99 ILE A N 1
ATOM 771 C CA . ILE A 1 99 ? -9.951 2.060 9.776 1.00 93.56 99 ILE A CA 1
ATOM 772 C C . ILE A 1 99 ? -10.336 3.500 10.102 1.00 93.56 99 ILE A C 1
ATOM 774 O O . ILE A 1 99 ? -11.511 3.761 10.351 1.00 93.56 99 ILE A O 1
ATOM 778 N N . LYS A 1 100 ? -9.371 4.429 10.089 1.00 92.00 100 LYS A N 1
ATOM 779 C CA . LYS A 1 100 ? -9.552 5.833 10.495 1.00 92.00 100 LYS A CA 1
ATOM 780 C C . LYS A 1 100 ? -8.519 6.742 9.828 1.00 92.00 100 LYS A C 1
ATOM 782 O O . LYS A 1 100 ? -7.434 6.282 9.485 1.00 92.00 100 LYS A O 1
ATOM 787 N N . GLY A 1 101 ? -8.824 8.038 9.780 1.00 91.44 101 GLY A N 1
ATOM 788 C CA . GLY A 1 101 ? -7.925 9.069 9.264 1.00 91.44 101 GLY A CA 1
ATOM 789 C C . GLY A 1 101 ? -8.126 9.359 7.779 1.00 91.44 101 GLY A C 1
ATOM 790 O O . GLY A 1 101 ? -9.151 8.999 7.202 1.00 91.44 101 GLY A O 1
ATOM 791 N N . ASP A 1 102 ? -7.158 10.048 7.176 1.00 91.12 102 ASP A N 1
ATOM 792 C CA . ASP A 1 102 ? -7.150 10.322 5.737 1.00 91.12 102 ASP A CA 1
ATOM 793 C C . ASP A 1 102 ? -6.428 9.179 4.998 1.00 91.12 102 ASP A C 1
ATOM 795 O O . ASP A 1 102 ? -5.227 8.978 5.211 1.00 91.12 102 ASP A O 1
ATOM 799 N N . PRO A 1 103 ? -7.105 8.402 4.132 1.00 91.25 103 PRO A N 1
ATOM 800 C CA . PRO A 1 103 ? -6.462 7.326 3.384 1.00 91.25 103 PRO A CA 1
ATOM 801 C C . PRO A 1 103 ? -5.510 7.833 2.290 1.00 91.25 103 PRO A C 1
ATOM 803 O O . PRO A 1 103 ? -4.740 7.044 1.749 1.00 91.25 103 PRO A O 1
ATOM 806 N N . THR A 1 104 ? -5.563 9.125 1.957 1.00 89.62 104 THR A N 1
ATOM 807 C CA . THR A 1 104 ? -4.757 9.780 0.916 1.00 89.62 104 THR A CA 1
ATOM 808 C C . THR A 1 104 ? -3.557 10.544 1.475 1.00 89.62 104 THR A C 1
ATOM 810 O O . THR A 1 104 ? -2.928 11.328 0.765 1.00 89.62 104 THR A O 1
ATOM 813 N N . LEU A 1 105 ? -3.206 10.306 2.742 1.00 84.81 105 LEU A N 1
ATOM 814 C CA . LEU A 1 105 ? -2.095 10.967 3.417 1.00 84.81 105 LEU A CA 1
ATOM 815 C C . LEU A 1 105 ? -0.737 10.584 2.794 1.00 84.81 105 LEU A C 1
ATOM 817 O O . LEU A 1 105 ? -0.086 9.633 3.218 1.00 84.81 105 LEU A O 1
ATOM 821 N N . ILE A 1 106 ? -0.294 11.366 1.808 1.00 80.25 106 ILE A N 1
ATOM 822 C CA . ILE A 1 106 ? 0.977 11.160 1.090 1.00 80.25 106 ILE A CA 1
ATOM 823 C C . ILE A 1 106 ? 2.187 11.842 1.745 1.00 80.25 106 ILE A C 1
ATOM 825 O O . ILE A 1 106 ? 3.321 11.506 1.433 1.00 80.25 106 ILE A O 1
ATOM 829 N N . ASN A 1 107 ? 1.968 12.779 2.671 1.00 81.50 107 ASN A N 1
ATOM 830 C CA . ASN A 1 107 ? 3.041 13.501 3.371 1.00 81.50 107 ASN A CA 1
ATOM 831 C C . ASN A 1 107 ? 3.422 12.846 4.712 1.00 81.50 107 ASN A C 1
ATOM 833 O O . ASN A 1 107 ? 3.966 13.505 5.601 1.00 81.50 107 ASN A O 1
ATOM 837 N N . ALA A 1 108 ? 3.112 11.560 4.886 1.00 81.62 108 ALA A N 1
ATOM 838 C CA . ALA A 1 108 ? 3.510 10.805 6.065 1.00 81.62 108 ALA A CA 1
ATOM 839 C C . ALA A 1 108 ? 5.010 10.485 5.997 1.00 81.62 108 ALA A C 1
ATOM 841 O O . ALA A 1 108 ? 5.471 9.792 5.096 1.00 81.62 108 ALA A O 1
ATOM 842 N N . SER A 1 109 ? 5.780 10.985 6.962 1.00 84.12 109 SER A 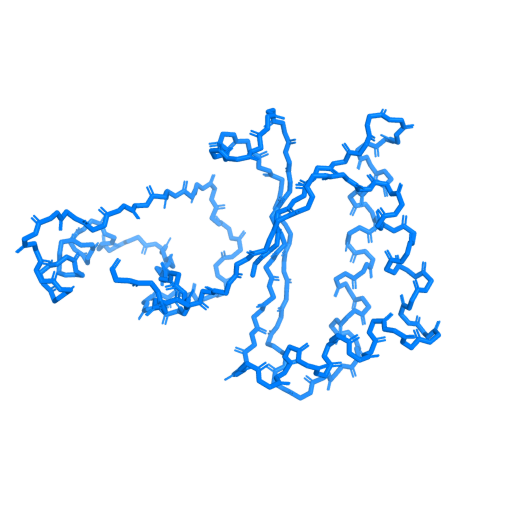N 1
ATOM 843 C CA . SER A 1 109 ? 7.225 10.734 7.055 1.00 84.12 109 SER A CA 1
ATOM 844 C C . SER A 1 109 ? 7.577 9.472 7.841 1.00 84.12 109 SER A C 1
ATOM 846 O O . SER A 1 109 ? 8.731 9.055 7.843 1.00 84.12 109 SER A O 1
ATOM 848 N N . ASN A 1 110 ? 6.605 8.885 8.543 1.00 86.94 110 ASN A N 1
ATOM 849 C CA . ASN A 1 110 ? 6.811 7.750 9.431 1.00 86.94 110 ASN A CA 1
ATOM 850 C C . ASN A 1 110 ? 5.641 6.770 9.334 1.00 86.94 110 ASN A C 1
ATOM 852 O O . ASN A 1 110 ? 4.481 7.181 9.291 1.00 86.94 110 ASN A O 1
ATOM 856 N N . THR A 1 111 ? 5.963 5.480 9.411 1.00 88.75 111 THR A N 1
ATOM 857 C CA . THR A 1 111 ? 4.997 4.381 9.501 1.00 88.75 111 THR A CA 1
ATOM 858 C C . THR A 1 111 ? 5.362 3.509 10.697 1.00 88.75 111 THR A C 1
ATOM 860 O O . THR A 1 111 ? 6.533 3.203 10.912 1.00 88.75 111 THR A O 1
ATOM 863 N N . CYS A 1 112 ? 4.364 3.090 11.477 1.00 88.62 112 CYS A N 1
ATOM 864 C CA . CYS A 1 112 ? 4.561 2.204 12.622 1.00 88.62 112 CYS A CA 1
ATOM 865 C C . CYS A 1 112 ? 3.722 0.932 12.475 1.00 88.62 112 CYS A C 1
ATOM 867 O O . CYS A 1 112 ? 2.517 0.988 12.226 1.00 88.62 112 CYS A O 1
ATOM 869 N N . TRP A 1 113 ? 4.370 -0.219 12.658 1.00 88.12 113 TRP A N 1
ATOM 870 C CA . TRP A 1 113 ? 3.731 -1.530 12.645 1.00 88.12 113 TRP A CA 1
ATOM 871 C C . TRP A 1 113 ? 3.338 -1.931 14.060 1.00 88.12 113 TRP A C 1
ATOM 873 O O . TRP A 1 113 ? 4.190 -2.195 14.905 1.00 88.12 113 TRP A O 1
ATOM 883 N N . LEU A 1 114 ? 2.032 -1.991 14.311 1.00 90.00 114 LEU A N 1
ATOM 884 C CA . LEU A 1 114 ? 1.476 -2.290 15.625 1.00 90.00 114 LEU A CA 1
ATOM 885 C C . LEU A 1 114 ? 0.854 -3.686 15.653 1.00 90.00 114 LEU A C 1
ATOM 887 O O . LEU A 1 114 ? 0.226 -4.131 14.692 1.00 90.00 114 LEU A O 1
ATOM 891 N N . SER A 1 115 ? 0.985 -4.356 16.795 1.00 89.56 115 SER A N 1
ATOM 892 C CA . SER A 1 115 ? 0.249 -5.581 17.107 1.00 89.56 115 SER A CA 1
ATOM 893 C C . SER A 1 115 ? -0.716 -5.303 18.250 1.00 89.56 115 SER A C 1
ATOM 895 O O . SER A 1 115 ? -0.311 -4.760 19.276 1.00 89.56 115 SER A O 1
ATOM 897 N N . LYS A 1 116 ? -1.984 -5.696 18.089 1.00 91.06 116 LYS A N 1
ATOM 898 C CA . LYS A 1 116 ? -2.964 -5.613 19.177 1.00 91.06 116 LYS A CA 1
ATOM 899 C C . LYS A 1 116 ? -2.491 -6.499 20.340 1.00 91.06 116 LYS A C 1
ATOM 901 O O . LYS A 1 116 ? -2.253 -7.689 20.102 1.00 91.06 116 LYS A O 1
ATOM 906 N N . PRO A 1 117 ? -2.395 -5.984 21.578 1.00 92.56 117 PRO A N 1
ATOM 907 C CA . PRO A 1 117 ? -2.016 -6.807 22.718 1.00 92.56 117 PRO A CA 1
ATOM 908 C C . PRO A 1 117 ? -2.986 -7.981 22.944 1.00 92.56 117 PRO A C 1
ATOM 910 O O . PRO A 1 117 ? -4.171 -7.945 22.577 1.00 92.56 117 PRO A O 1
ATOM 913 N N . ARG A 1 118 ? -2.473 -9.063 23.542 1.00 91.75 118 ARG A N 1
ATOM 914 C CA . ARG A 1 118 ? -3.296 -10.222 23.924 1.00 91.75 118 ARG A CA 1
ATOM 915 C C . ARG A 1 118 ? -4.275 -9.806 25.024 1.00 91.75 118 ARG A C 1
ATOM 917 O O . ARG A 1 118 ? -3.885 -9.121 25.958 1.00 91.75 118 ARG A O 1
ATOM 924 N N . GLY A 1 119 ? -5.527 -10.250 24.920 1.00 93.50 119 GLY A N 1
ATOM 925 C CA . GLY A 1 119 ? -6.578 -9.945 25.901 1.00 93.50 119 GLY A CA 1
ATOM 926 C C . GLY A 1 119 ? -7.285 -8.597 25.713 1.00 93.50 119 GLY A C 1
ATOM 927 O O . GLY A 1 119 ? -8.335 -8.401 26.307 1.00 93.50 119 GLY A O 1
ATOM 928 N N . THR A 1 120 ? -6.781 -7.704 24.857 1.00 94.25 120 THR A N 1
ATOM 929 C CA . THR A 1 120 ? -7.429 -6.412 24.562 1.00 94.25 120 THR A CA 1
ATOM 930 C C . THR A 1 120 ? -8.515 -6.578 23.499 1.00 94.25 120 THR A C 1
ATOM 932 O O . THR A 1 120 ? -8.290 -7.262 22.491 1.00 94.25 120 THR A O 1
ATOM 935 N N . SER A 1 121 ? -9.682 -5.959 23.685 1.00 92.19 121 SER A N 1
ATOM 936 C CA . SER A 1 121 ? -10.707 -5.905 22.635 1.00 92.19 121 SER A CA 1
ATOM 937 C C . SER A 1 121 ? -10.243 -5.017 21.468 1.00 92.19 121 SER A C 1
ATOM 939 O O . SER A 1 121 ? -9.261 -4.282 21.576 1.00 92.19 121 SER A O 1
ATOM 941 N N . TYR A 1 122 ? -10.897 -5.104 20.308 1.00 90.00 122 TYR A N 1
ATOM 942 C CA . TYR A 1 122 ? -10.594 -4.160 19.225 1.00 90.00 122 TYR A CA 1
ATOM 943 C C . TYR A 1 122 ? -11.053 -2.740 19.562 1.00 90.00 122 TYR A C 1
ATOM 945 O O . TYR A 1 122 ? -10.366 -1.799 19.178 1.00 90.00 122 TYR A O 1
ATOM 953 N N . ASP A 1 123 ? -12.158 -2.595 20.291 1.00 92.56 123 ASP A N 1
ATOM 954 C CA . ASP A 1 123 ? -12.701 -1.289 20.662 1.00 92.56 123 ASP A CA 1
ATOM 955 C C . ASP A 1 123 ? -11.744 -0.548 21.601 1.00 92.56 123 ASP A C 1
ATOM 957 O O . ASP A 1 123 ? -11.382 0.591 21.310 1.00 92.56 123 ASP A O 1
ATOM 961 N N . ASP A 1 124 ? -11.235 -1.222 22.639 1.00 94.88 124 ASP A N 1
ATOM 962 C CA . ASP A 1 124 ? -10.243 -0.640 23.556 1.00 94.88 124 ASP A CA 1
ATOM 963 C C . ASP A 1 124 ? -8.958 -0.270 22.805 1.00 94.88 124 ASP A C 1
ATOM 965 O O . ASP A 1 124 ? -8.463 0.848 22.912 1.00 94.88 124 ASP A O 1
ATOM 969 N N . PHE A 1 125 ? -8.451 -1.181 21.965 1.00 94.19 125 PHE A N 1
ATOM 970 C CA . PHE A 1 125 ? -7.232 -0.937 21.192 1.00 94.19 125 PHE A CA 1
ATOM 971 C C . PHE A 1 125 ? -7.374 0.254 20.236 1.00 94.19 125 PHE A C 1
ATOM 973 O O . PHE A 1 125 ? -6.442 1.042 20.078 1.00 94.19 125 PHE A O 1
ATOM 980 N N . TYR A 1 126 ? -8.531 0.406 19.590 1.00 93.19 126 TYR A N 1
ATOM 981 C CA . TYR A 1 126 ? -8.786 1.560 18.735 1.00 93.19 126 TYR A CA 1
ATOM 982 C C . TYR A 1 126 ? -9.030 2.848 19.526 1.00 93.19 126 TYR A C 1
ATOM 984 O O . TYR A 1 126 ? -8.701 3.910 19.005 1.00 93.19 126 TYR A O 1
ATOM 992 N N . GLY A 1 127 ? -9.552 2.773 20.753 1.00 94.00 127 GLY A N 1
ATOM 993 C CA . GLY A 1 127 ? -9.638 3.917 21.666 1.00 94.00 127 GLY A CA 1
ATOM 994 C C . GLY A 1 127 ? -8.260 4.419 22.116 1.00 94.00 127 GLY A C 1
ATOM 995 O O . GLY A 1 127 ? -8.006 5.627 22.129 1.00 94.00 127 GLY A O 1
ATOM 996 N N . ASP A 1 128 ? -7.332 3.501 22.391 1.00 93.62 128 ASP A N 1
ATOM 997 C CA . ASP A 1 128 ? -5.939 3.844 22.699 1.00 93.62 128 ASP A CA 1
ATOM 998 C C . ASP A 1 128 ? -5.250 4.500 21.493 1.00 93.62 128 ASP A C 1
ATOM 1000 O O . ASP A 1 128 ? -4.580 5.525 21.634 1.00 93.62 128 ASP A O 1
ATOM 1004 N N . ILE A 1 129 ? -5.455 3.954 20.286 1.00 93.44 129 ILE A N 1
ATOM 1005 C CA . ILE A 1 129 ? -4.931 4.551 19.048 1.00 93.44 129 ILE A CA 1
ATOM 1006 C C . ILE A 1 129 ? -5.482 5.964 18.846 1.00 93.44 129 ILE A C 1
ATOM 1008 O O . ILE A 1 129 ? -4.700 6.858 18.532 1.00 93.44 129 ILE A O 1
ATOM 1012 N N . ASP A 1 130 ? -6.785 6.185 19.051 1.00 92.50 130 ASP A N 1
ATOM 1013 C CA . ASP A 1 130 ? -7.400 7.513 18.918 1.00 92.50 130 ASP A CA 1
ATOM 1014 C C . ASP A 1 130 ? -6.734 8.537 19.835 1.00 92.50 130 ASP A C 1
ATOM 1016 O O . ASP A 1 130 ? -6.468 9.665 19.422 1.00 92.50 130 ASP A O 1
ATOM 1020 N N . SER A 1 131 ? -6.408 8.124 21.059 1.00 91.88 131 SER A N 1
ATOM 1021 C CA . SER A 1 131 ? -5.714 8.975 22.025 1.00 91.88 131 SER A CA 1
ATOM 1022 C C . SER A 1 131 ? -4.304 9.347 21.551 1.00 91.88 131 SER A C 1
ATOM 1024 O O . SER A 1 131 ? -3.878 10.485 21.734 1.00 91.88 131 SER A O 1
ATOM 1026 N N . VAL A 1 132 ? -3.595 8.417 20.901 1.00 89.56 132 VAL A N 1
ATOM 1027 C CA . VAL A 1 132 ? -2.239 8.639 20.365 1.00 89.56 132 VAL A CA 1
ATOM 1028 C C . VAL A 1 132 ? -2.242 9.536 19.126 1.00 89.56 132 VAL A C 1
ATOM 1030 O O . VAL A 1 132 ? -1.350 10.368 18.975 1.00 89.56 132 VAL A O 1
ATOM 1033 N N . ILE A 1 133 ? -3.218 9.370 18.229 1.00 90.38 133 ILE A N 1
ATOM 1034 C CA . ILE A 1 133 ? -3.268 10.114 16.958 1.00 90.38 133 ILE A CA 1
ATOM 1035 C C . ILE A 1 133 ? -4.068 11.416 17.042 1.00 90.38 133 ILE A C 1
ATOM 1037 O O . ILE A 1 133 ? -4.184 12.128 16.044 1.00 90.38 133 ILE A O 1
ATOM 1041 N N . SER A 1 134 ? -4.640 11.732 18.203 1.00 91.25 134 SER A N 1
ATOM 1042 C CA . SER A 1 134 ? -5.450 12.933 18.399 1.00 91.25 134 SER A CA 1
ATOM 1043 C C . SER A 1 134 ? -4.674 14.198 18.019 1.00 91.25 134 SER A C 1
ATOM 1045 O O . SER A 1 134 ? -3.580 14.455 18.519 1.00 91.25 134 SER A O 1
ATOM 1047 N N . GLY A 1 135 ? -5.238 14.990 17.103 1.00 88.88 135 GLY A N 1
ATOM 1048 C CA . GLY A 1 135 ? -4.612 16.212 16.588 1.00 88.88 135 GLY A CA 1
ATOM 1049 C C . GLY A 1 135 ? -3.488 15.993 15.567 1.00 88.88 135 GLY A C 1
ATOM 1050 O O . GLY A 1 135 ? -2.917 16.974 15.092 1.00 88.88 135 GLY A O 1
ATOM 1051 N N . LEU A 1 136 ? -3.181 14.746 15.195 1.00 88.19 136 LEU A N 1
ATOM 1052 C CA . LEU A 1 136 ? -2.201 14.414 14.163 1.00 88.19 136 LEU A CA 1
ATOM 1053 C C . LEU A 1 136 ? -2.891 14.101 12.830 1.00 88.19 136 LEU A C 1
ATOM 1055 O O . LEU A 1 136 ? -3.952 13.479 12.783 1.00 88.19 136 LEU A O 1
ATOM 1059 N N . ALA A 1 137 ? -2.244 14.469 11.724 1.00 89.94 137 ALA A N 1
ATOM 1060 C CA . ALA A 1 137 ? -2.587 13.919 10.419 1.00 89.94 137 ALA A CA 1
ATOM 1061 C C . ALA A 1 137 ? -2.061 12.476 10.357 1.00 89.94 137 ALA A C 1
ATOM 1063 O O . ALA A 1 137 ? -0.866 12.254 10.170 1.00 89.94 137 ALA A O 1
ATOM 1064 N N . ALA A 1 138 ? -2.947 11.504 10.568 1.00 91.19 138 ALA A N 1
ATOM 1065 C CA . ALA A 1 138 ? -2.616 10.083 10.591 1.00 91.19 138 ALA A CA 1
ATOM 1066 C C . ALA A 1 138 ? -3.622 9.266 9.774 1.00 91.19 138 ALA A C 1
ATOM 1068 O O . ALA A 1 138 ? -4.757 9.689 9.549 1.00 91.19 138 ALA A O 1
ATOM 1069 N N . SER A 1 139 ? -3.195 8.075 9.357 1.00 93.44 139 SER A N 1
ATOM 1070 C CA . SER A 1 139 ? -4.015 7.100 8.643 1.00 93.44 139 SER A CA 1
ATOM 1071 C C . SER A 1 139 ? -3.811 5.728 9.277 1.00 93.44 139 SER A C 1
ATOM 1073 O O . SER A 1 139 ? -2.681 5.250 9.384 1.00 93.44 139 SER A O 1
ATOM 1075 N N . VAL A 1 140 ? -4.892 5.105 9.744 1.00 94.12 140 VAL A N 1
ATOM 1076 C CA . VAL A 1 140 ? -4.851 3.838 10.481 1.00 94.12 140 VAL A CA 1
ATOM 1077 C C . VAL A 1 140 ? -5.402 2.728 9.608 1.00 94.12 140 VAL A C 1
ATOM 1079 O O . VAL A 1 140 ? -6.541 2.781 9.137 1.00 94.12 140 VAL A O 1
ATOM 1082 N N . TRP A 1 141 ? -4.603 1.678 9.457 1.00 94.25 141 TRP A N 1
ATOM 1083 C CA . TRP A 1 141 ? -4.904 0.551 8.591 1.00 94.25 141 TRP A CA 1
ATOM 1084 C C . TRP A 1 141 ? -4.789 -0.766 9.349 1.00 94.25 141 TRP A C 1
ATOM 1086 O O . TRP A 1 141 ? -3.891 -0.960 10.166 1.00 94.25 141 TRP A O 1
ATOM 1096 N N . ARG A 1 142 ? -5.687 -1.707 9.054 1.00 93.12 142 ARG A N 1
ATOM 1097 C CA . ARG A 1 142 ? -5.660 -3.061 9.616 1.00 93.12 142 ARG A CA 1
ATOM 1098 C C . ARG A 1 142 ? -5.406 -4.071 8.515 1.00 93.12 142 ARG A C 1
ATOM 1100 O O . ARG A 1 142 ? -6.118 -4.078 7.516 1.00 93.12 142 ARG A O 1
ATOM 1107 N N . ARG A 1 143 ? -4.482 -5.003 8.741 1.00 91.31 143 ARG A N 1
ATOM 1108 C CA . ARG A 1 143 ? -4.321 -6.177 7.877 1.00 91.31 143 ARG A CA 1
ATOM 1109 C C . ARG A 1 143 ? -5.646 -6.933 7.723 1.00 91.31 143 ARG A C 1
ATOM 1111 O O . ARG A 1 143 ? -6.268 -7.325 8.707 1.00 91.31 143 ARG A O 1
ATOM 1118 N N . GLN A 1 144 ? -6.083 -7.107 6.482 1.00 87.25 144 GLN A N 1
ATOM 1119 C CA . GLN A 1 144 ? -7.152 -8.028 6.111 1.00 87.25 14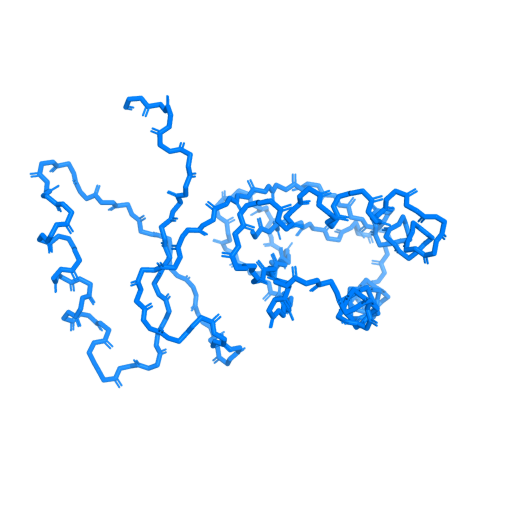4 GLN A CA 1
ATOM 1120 C C . GLN A 1 144 ? -6.558 -9.422 5.877 1.00 87.25 144 GLN A C 1
ATOM 1122 O O . GLN A 1 144 ? -5.343 -9.556 5.747 1.00 87.25 144 GLN A O 1
ATOM 1127 N N . LEU A 1 145 ? -7.418 -10.445 5.807 1.00 75.75 145 LEU A N 1
ATOM 1128 C CA . LEU A 1 145 ? -7.064 -11.876 5.805 1.00 75.75 145 LEU A CA 1
ATOM 1129 C C . LEU A 1 145 ? -6.813 -12.463 7.208 1.00 75.75 145 LEU A C 1
ATOM 1131 O O . LEU A 1 145 ? -5.899 -13.260 7.405 1.00 75.75 145 LEU A O 1
ATOM 1135 N N . ALA A 1 146 ? -7.672 -12.120 8.175 1.00 66.06 146 ALA A N 1
ATOM 1136 C CA . ALA A 1 146 ? -7.801 -12.829 9.456 1.00 66.06 146 ALA A CA 1
ATOM 1137 C C . ALA A 1 146 ? -8.487 -14.200 9.260 1.00 66.06 146 ALA A C 1
ATOM 1139 O O . ALA A 1 146 ? -9.540 -14.476 9.823 1.00 66.06 146 ALA A O 1
ATOM 1140 N N . LEU A 1 147 ? -7.928 -15.014 8.361 1.00 59.91 147 LEU A N 1
ATOM 1141 C CA . LEU A 1 147 ? -8.385 -16.373 8.055 1.00 59.91 147 LEU A CA 1
ATOM 1142 C C . LEU A 1 147 ? -7.600 -17.429 8.851 1.00 59.91 147 LEU A C 1
ATOM 1144 O O . LEU A 1 147 ? -7.930 -18.609 8.795 1.00 59.91 147 LEU A O 1
ATOM 1148 N N . GLY A 1 148 ? -6.563 -17.003 9.578 1.00 57.47 148 GLY A N 1
ATOM 1149 C CA . GLY A 1 148 ? -5.894 -17.798 10.604 1.00 57.47 148 GLY A CA 1
ATOM 1150 C C . GLY A 1 148 ? -6.432 -17.451 12.002 1.00 57.47 148 GLY A C 1
ATOM 1151 O O . GLY A 1 148 ? -6.844 -16.304 12.195 1.00 57.47 148 GLY A O 1
ATOM 1152 N N . PRO A 1 149 ? -6.455 -18.417 12.940 1.00 48.66 149 PRO A N 1
ATOM 1153 C CA . PRO A 1 149 ? -6.901 -18.218 14.321 1.00 48.66 149 PRO A CA 1
ATOM 1154 C C . PRO A 1 149 ? -5.969 -17.318 15.146 1.00 48.66 149 PRO A C 1
ATOM 1156 O O . PRO A 1 149 ? -4.751 -17.281 14.855 1.00 48.66 149 PRO A O 1
#

Organism: NCBI:txid1978158

Sequence (149 aa):
MFWHQRDDAYSAQLYEEGLASFHTRLSALGIKGFLGSFTFKVSGVPWITGEGYEDWYLVAGLGVLEEINSLISDRIIRGLHDSVARMSVNGKGTILAHIKGDPTLINASNTCWLSKPRGTSYDDFYGDIDSVISGLAASVWRRQLALGP

Foldseek 3Di:
DKKWAFDPVDDPVVLVVLVVVLQVVLVVVCQPFFPGKDKDWDADDPQDDGIIMDIDTGGPDPVSVVVVVVVCVDPVNVVSVVVNVVRIDDMDDFDKDWDDADPPPPVDPDDDDDDDDPPDDPVRVVVVVCVVCPPHRDTDIDTPDPVDD

Secondary structure (DSSP, 8-state):
-EEEEE-TTS-HHHHHHHHHHHHHHHHHT--TTEEEEEEEEEE--TTSSSEEEEEEEEESSTHHHHHHHHHHTSHHHHHHHHHHHTTEEEEEE--EEEEEE-TT-----------PPTT--HHHHHHHHHHHHTTS--EEEEE------